Protein AF-A0A257JF04-F1 (afdb_monomer)

pLDDT: mean 86.08, std 17.99, range [40.28, 98.69]

Structure (mmCIF, N/CA/C/O backbone):
data_AF-A0A257JF04-F1
#
_entry.id   AF-A0A257JF04-F1
#
loop_
_atom_site.group_PDB
_atom_site.id
_atom_site.type_symbol
_atom_site.label_atom_id
_atom_site.label_alt_id
_atom_site.label_comp_id
_atom_site.label_asym_id
_atom_site.label_entity_id
_atom_site.label_seq_id
_atom_site.pdbx_PDB_ins_code
_atom_site.Cartn_x
_atom_site.Cartn_y
_atom_site.Cartn_z
_atom_site.occupancy
_atom_site.B_iso_or_equiv
_atom_site.auth_seq_id
_atom_site.auth_comp_id
_atom_site.auth_asym_id
_atom_site.auth_atom_id
_atom_site.pdbx_PDB_model_num
ATOM 1 N N . GLY A 1 1 ? 1.779 13.382 10.197 1.00 75.06 1 GLY A N 1
ATOM 2 C CA . GLY A 1 1 ? 0.716 12.651 9.474 1.00 75.06 1 GLY A CA 1
ATOM 3 C C . GLY A 1 1 ? 1.136 11.207 9.288 1.00 75.06 1 GLY A C 1
ATOM 4 O O . GLY A 1 1 ? 2.301 10.912 9.524 1.00 75.06 1 GLY A O 1
ATOM 5 N N . ARG A 1 2 ? 0.220 10.313 8.901 1.00 86.19 2 ARG A N 1
ATOM 6 C CA . ARG A 1 2 ? 0.572 8.957 8.438 1.00 86.19 2 ARG A CA 1
ATOM 7 C C . ARG A 1 2 ? 0.460 8.903 6.914 1.00 86.19 2 ARG A C 1
ATOM 9 O O . ARG A 1 2 ? -0.398 9.590 6.366 1.00 86.19 2 ARG A O 1
ATOM 16 N N . MET A 1 3 ? 1.308 8.113 6.254 1.00 93.25 3 MET A N 1
ATOM 17 C CA . MET A 1 3 ? 1.076 7.744 4.855 1.00 93.25 3 MET A CA 1
ATOM 18 C C . MET A 1 3 ? -0.039 6.706 4.811 1.00 93.25 3 MET A C 1
ATOM 20 O O . MET A 1 3 ? -0.030 5.767 5.606 1.00 93.25 3 MET A O 1
ATOM 24 N N . LEU A 1 4 ? -1.005 6.909 3.923 1.00 94.44 4 LEU A N 1
ATOM 25 C CA . LEU A 1 4 ? -2.164 6.041 3.768 1.00 94.44 4 LEU A CA 1
ATOM 26 C C . LEU A 1 4 ? -2.290 5.648 2.303 1.00 94.44 4 LEU A C 1
ATOM 28 O O . LEU A 1 4 ? -2.046 6.460 1.412 1.00 94.44 4 LEU A O 1
ATOM 32 N N . THR A 1 5 ? -2.712 4.413 2.082 1.00 95.31 5 THR A N 1
ATOM 33 C CA . THR A 1 5 ? -3.102 3.897 0.775 1.00 95.31 5 THR A CA 1
ATOM 34 C C . THR A 1 5 ? -4.445 3.194 0.918 1.00 95.31 5 THR A C 1
ATOM 36 O O . THR A 1 5 ? -4.748 2.646 1.980 1.00 95.31 5 THR A O 1
ATOM 39 N N . LEU A 1 6 ? -5.259 3.228 -0.134 1.00 96.69 6 LEU A N 1
ATOM 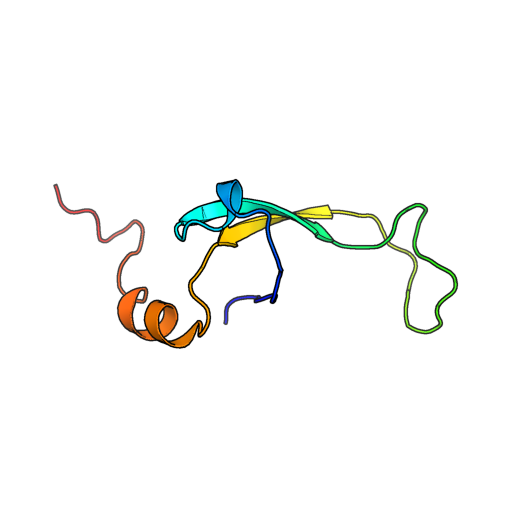40 C CA . LEU A 1 6 ? -6.43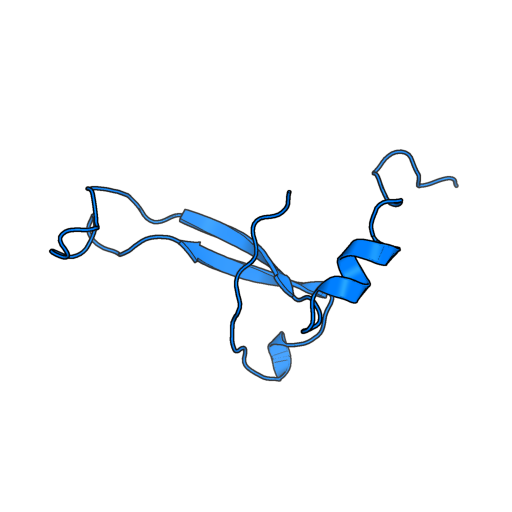8 2.378 -0.241 1.00 96.69 6 LEU A CA 1
ATOM 41 C C . LEU A 1 6 ? -6.048 1.156 -1.064 1.00 96.69 6 LEU A C 1
ATOM 43 O O . LEU A 1 6 ? -5.493 1.292 -2.153 1.00 96.69 6 LEU A O 1
ATOM 47 N N . ALA A 1 7 ? -6.345 -0.026 -0.543 1.00 96.56 7 ALA A N 1
ATOM 48 C CA . ALA A 1 7 ? -6.048 -1.290 -1.194 1.00 96.56 7 ALA A CA 1
ATOM 49 C C . ALA A 1 7 ? -7.258 -2.218 -1.093 1.00 96.56 7 ALA A C 1
ATOM 51 O O . ALA A 1 7 ? -8.004 -2.169 -0.114 1.00 96.56 7 ALA A O 1
ATOM 52 N N . MET A 1 8 ? -7.427 -3.074 -2.098 1.00 97.44 8 MET A N 1
ATOM 53 C CA . MET A 1 8 ? -8.236 -4.278 -1.954 1.00 97.44 8 MET A CA 1
ATOM 54 C C . MET A 1 8 ? -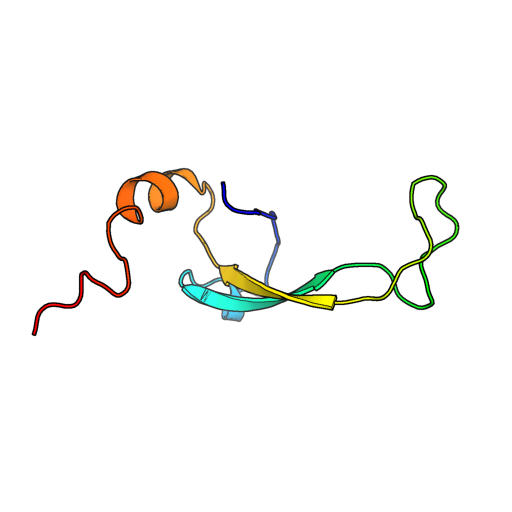7.305 -5.433 -1.617 1.00 97.44 8 MET A C 1
ATOM 56 O O . MET A 1 8 ? -6.233 -5.549 -2.207 1.00 97.44 8 MET A O 1
ATOM 60 N N . LEU A 1 9 ? -7.718 -6.255 -0.664 1.00 96.88 9 LEU A N 1
ATOM 61 C CA . LEU A 1 9 ? -6.972 -7.414 -0.200 1.00 96.88 9 LEU A CA 1
ATOM 62 C C . LEU A 1 9 ? -7.859 -8.643 -0.325 1.00 96.88 9 LEU A C 1
ATOM 64 O O . LEU A 1 9 ? -9.086 -8.536 -0.232 1.00 96.88 9 LEU A O 1
ATOM 68 N N . ASP A 1 10 ? -7.231 -9.802 -0.475 1.00 98.06 10 ASP A N 1
ATOM 69 C CA . ASP A 1 10 ? -7.930 -11.067 -0.298 1.00 98.06 10 ASP A CA 1
ATOM 70 C C . ASP A 1 10 ? -8.526 -11.135 1.113 1.00 98.06 10 ASP A C 1
ATOM 72 O O . ASP A 1 10 ? -7.956 -10.619 2.082 1.00 98.06 10 ASP A O 1
ATOM 76 N N . ALA A 1 11 ? -9.706 -11.749 1.231 1.00 97.31 11 ALA A N 1
ATOM 77 C CA . ALA A 1 11 ? -10.506 -11.700 2.455 1.00 97.31 11 ALA A CA 1
ATOM 78 C C . ALA A 1 11 ? -9.751 -12.237 3.683 1.00 97.31 11 ALA A C 1
ATOM 80 O O . ALA A 1 11 ? -9.916 -11.717 4.785 1.00 97.31 11 ALA A O 1
ATOM 81 N N . GLU A 1 12 ? -8.884 -13.232 3.485 1.00 97.06 12 GLU A N 1
ATOM 82 C CA . GLU A 1 12 ? -8.045 -13.815 4.537 1.00 97.06 12 GLU A CA 1
ATOM 83 C C . GLU A 1 12 ? -6.980 -12.851 5.09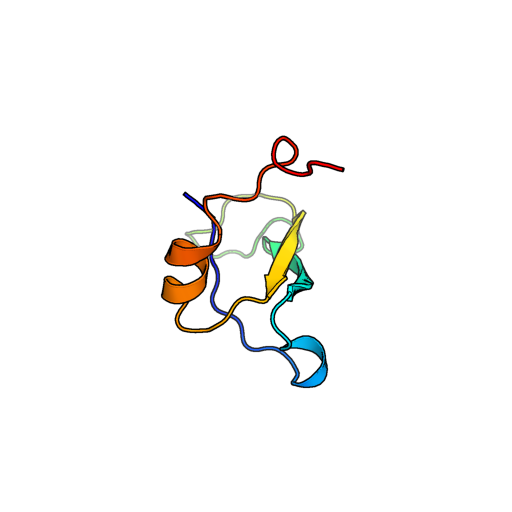1 1.00 97.06 12 GLU A C 1
ATOM 85 O O . GLU A 1 12 ? -6.533 -13.011 6.225 1.00 97.06 12 GLU A O 1
ATOM 90 N N . HIS A 1 13 ? -6.619 -11.808 4.338 1.00 97.19 13 HIS A N 1
ATOM 91 C CA . HIS A 1 13 ? -5.643 -10.789 4.737 1.00 97.19 13 HIS A CA 1
ATOM 92 C C . HIS A 1 13 ? -6.288 -9.454 5.141 1.00 97.19 13 HIS A C 1
ATOM 94 O O . HIS A 1 13 ? -5.605 -8.569 5.652 1.00 97.19 13 HIS A O 1
ATOM 100 N N . ALA A 1 14 ? -7.603 -9.296 4.958 1.00 96.50 14 ALA A N 1
ATOM 101 C CA . ALA A 1 14 ? -8.319 -8.031 5.152 1.00 96.50 14 ALA A CA 1
ATOM 102 C C . ALA A 1 14 ? -8.702 -7.716 6.616 1.00 96.50 14 ALA A C 1
ATOM 104 O O . ALA A 1 14 ? -9.390 -6.727 6.878 1.00 96.50 14 ALA A O 1
ATOM 105 N N . VAL A 1 15 ? -8.277 -8.536 7.582 1.00 95.69 15 VAL A N 1
ATOM 106 C CA . VAL A 1 15 ? -8.571 -8.319 9.008 1.00 95.69 15 VAL A CA 1
ATOM 107 C C . VAL A 1 15 ? -7.796 -7.094 9.530 1.00 95.69 15 VAL A C 1
ATOM 109 O O . VAL A 1 15 ? -6.576 -7.040 9.374 1.00 95.69 15 VAL A O 1
ATOM 112 N N . PRO A 1 16 ? -8.453 -6.103 10.168 1.00 95.12 16 PRO A N 1
ATOM 113 C CA . PRO A 1 16 ? -7.756 -4.970 10.775 1.00 95.12 16 PRO A CA 1
ATOM 114 C C . PRO A 1 16 ? -6.690 -5.404 11.789 1.00 95.12 16 PRO A C 1
ATOM 116 O O . PRO A 1 16 ? -6.935 -6.268 12.628 1.00 95.12 16 PRO A O 1
ATOM 119 N N . GLY A 1 17 ? -5.518 -4.772 11.732 1.00 94.94 17 GLY A N 1
ATOM 120 C CA . GLY A 1 17 ? -4.350 -5.122 12.542 1.00 94.94 17 GLY A CA 1
ATOM 121 C C . GLY A 1 17 ? -3.377 -6.091 11.867 1.00 94.94 17 GLY A C 1
ATOM 122 O O . GLY A 1 17 ? -2.243 -6.191 12.328 1.00 94.94 17 GLY A O 1
ATOM 123 N N . THR A 1 18 ? -3.764 -6.748 10.768 1.00 97.25 18 THR A N 1
ATOM 124 C CA . THR A 1 18 ? -2.846 -7.574 9.971 1.00 97.25 18 THR A CA 1
ATOM 125 C C . THR A 1 18 ? -1.702 -6.727 9.416 1.00 97.25 18 THR A C 1
ATOM 127 O O . THR A 1 18 ? -1.933 -5.665 8.831 1.00 97.25 18 THR A O 1
ATOM 130 N N . GLU A 1 19 ? -0.467 -7.198 9.590 1.00 97.50 19 GLU A N 1
ATOM 131 C CA . GLU A 1 19 ? 0.710 -6.609 8.953 1.00 97.50 19 GLU A CA 1
ATOM 132 C C . GLU A 1 19 ? 0.850 -7.128 7.521 1.00 97.50 19 GLU A C 1
ATOM 134 O O . GLU A 1 19 ? 0.749 -8.327 7.261 1.00 97.50 19 GLU A O 1
ATOM 139 N N . VAL A 1 20 ? 1.091 -6.211 6.588 1.00 97.50 20 VAL A N 1
ATOM 140 C CA . VAL A 1 20 ? 1.299 -6.501 5.166 1.00 97.50 20 VAL A CA 1
ATOM 141 C C . VAL A 1 20 ? 2.517 -5.739 4.647 1.00 97.50 20 VAL A C 1
ATOM 143 O O . VAL A 1 20 ? 2.909 -4.714 5.209 1.00 97.50 20 VAL A O 1
ATOM 146 N N . SER A 1 21 ? 3.112 -6.225 3.557 1.00 97.88 21 SER A N 1
ATOM 147 C CA . SER A 1 21 ? 4.171 -5.518 2.827 1.00 97.88 21 SER A CA 1
ATOM 148 C C . SER A 1 21 ? 3.600 -4.908 1.548 1.00 97.88 21 SER A C 1
ATOM 150 O O . SER A 1 21 ? 2.922 -5.587 0.776 1.00 97.88 21 SER A O 1
ATOM 152 N N . LEU A 1 22 ? 3.859 -3.620 1.327 1.00 97.44 22 LEU A N 1
ATOM 153 C CA . LEU A 1 22 ? 3.555 -2.913 0.087 1.00 97.44 22 LEU A CA 1
ATOM 154 C C . LEU A 1 22 ? 4.851 -2.716 -0.695 1.00 97.44 22 LEU A C 1
ATOM 156 O O . LEU A 1 22 ? 5.729 -1.967 -0.265 1.00 97.44 22 LEU A O 1
ATOM 160 N N . VAL A 1 23 ? 4.945 -3.319 -1.877 1.00 98.19 23 VAL A N 1
ATOM 161 C CA . VAL A 1 23 ? 6.022 -3.000 -2.818 1.00 98.19 23 VAL A CA 1
ATOM 162 C C . VAL A 1 23 ? 5.759 -1.615 -3.406 1.00 98.19 23 VAL A C 1
ATOM 164 O O . VAL A 1 23 ? 4.779 -1.402 -4.119 1.00 98.19 23 VAL A O 1
ATOM 167 N N . TRP A 1 24 ? 6.636 -0.667 -3.093 1.00 98.31 24 TRP A N 1
ATOM 168 C CA . TRP A 1 24 ? 6.582 0.705 -3.574 1.00 98.31 24 TRP A CA 1
ATOM 169 C C . TRP A 1 24 ? 7.629 0.946 -4.660 1.00 98.31 24 TRP A C 1
ATOM 171 O O . TRP A 1 24 ? 8.807 0.626 -4.489 1.00 98.31 24 TRP A O 1
ATOM 181 N N . GLY A 1 25 ? 7.190 1.543 -5.767 1.00 97.94 25 GLY A N 1
ATOM 182 C CA . GLY A 1 25 ? 7.987 1.750 -6.973 1.00 97.94 25 GLY A CA 1
ATOM 183 C C . GLY A 1 25 ? 7.737 0.697 -8.055 1.00 97.94 25 GLY A C 1
ATOM 184 O O . GLY A 1 25 ? 7.137 -0.357 -7.831 1.00 97.94 25 GLY A O 1
ATOM 185 N N . GLU A 1 26 ? 8.224 0.990 -9.250 1.00 98.44 26 GLU A N 1
ATOM 186 C CA . GLU A 1 26 ? 8.134 0.148 -10.437 1.00 98.44 26 GLU A CA 1
ATOM 187 C C . GLU A 1 26 ? 9.444 -0.647 -10.649 1.00 98.44 26 GLU A C 1
ATOM 189 O O . GLU A 1 26 ? 10.532 -0.186 -10.284 1.00 98.44 26 GLU A O 1
ATOM 194 N N . PRO A 1 27 ? 9.381 -1.861 -11.229 1.00 97.81 27 PRO A N 1
ATOM 195 C CA . PRO A 1 27 ? 10.565 -2.689 -11.453 1.00 97.81 27 PRO A CA 1
ATOM 196 C C . PRO A 1 27 ? 11.493 -2.098 -12.530 1.00 97.81 27 PRO A C 1
ATOM 198 O O . PRO A 1 27 ? 11.112 -1.221 -13.304 1.00 97.81 27 PRO A O 1
ATOM 201 N N . ASN A 1 28 ? 12.718 -2.632 -12.622 1.00 97.50 28 ASN A N 1
ATOM 202 C CA . ASN A 1 28 ? 13.701 -2.314 -13.674 1.00 97.50 28 ASN A CA 1
ATOM 203 C C . ASN A 1 28 ? 14.080 -0.825 -13.801 1.00 97.50 28 ASN A C 1
ATOM 205 O O . ASN A 1 28 ? 14.463 -0.378 -14.880 1.00 97.50 28 ASN A O 1
ATOM 209 N N . GLY A 1 29 ? 14.005 -0.060 -12.711 1.00 97.25 29 GLY A N 1
ATOM 210 C CA . GLY A 1 29 ? 14.389 1.353 -12.700 1.00 97.25 29 GLY A CA 1
ATOM 211 C C . GLY A 1 29 ? 13.249 2.339 -12.956 1.00 97.25 29 GLY A C 1
ATOM 212 O O . GLY A 1 29 ? 13.507 3.539 -12.928 1.00 97.25 29 GLY A O 1
ATOM 213 N N . GLY A 1 30 ? 12.023 1.861 -13.191 1.00 98.06 30 GLY A N 1
ATOM 214 C CA . GLY A 1 30 ? 10.875 2.685 -13.570 1.00 98.06 30 GLY A CA 1
ATOM 215 C C . GLY A 1 30 ? 10.417 2.453 -15.012 1.00 98.06 30 GLY A C 1
ATOM 216 O O . GLY A 1 30 ? 11.213 2.154 -15.906 1.00 98.06 30 GLY A O 1
ATOM 217 N N . THR A 1 31 ? 9.114 2.577 -15.262 1.00 98.00 31 THR A N 1
ATOM 218 C CA . THR A 1 31 ? 8.561 2.576 -16.623 1.00 98.00 31 THR A CA 1
ATOM 219 C C . THR A 1 31 ? 8.884 3.885 -17.353 1.00 98.00 31 THR A C 1
ATOM 221 O O . THR A 1 31 ? 9.375 4.850 -16.781 1.00 98.00 31 THR A O 1
ATOM 224 N N . LYS A 1 32 ? 8.565 3.957 -18.652 1.00 97.50 32 LYS A N 1
ATOM 225 C CA . LYS A 1 32 ? 8.792 5.154 -19.487 1.00 97.50 32 LYS A CA 1
ATOM 226 C C . LYS A 1 32 ? 7.725 6.250 -19.320 1.00 97.50 32 LYS A C 1
ATOM 228 O O . LYS A 1 32 ? 7.588 7.104 -20.195 1.00 97.50 32 LYS A O 1
ATOM 233 N N . LYS A 1 33 ? 6.907 6.202 -18.264 1.00 98.25 33 LYS A N 1
ATOM 234 C CA . LYS A 1 33 ? 5.897 7.238 -18.005 1.00 98.25 33 LYS A CA 1
ATOM 235 C C . LYS A 1 33 ? 6.603 8.544 -17.637 1.00 98.25 33 LYS A C 1
ATOM 237 O O . LYS A 1 33 ? 7.556 8.534 -16.872 1.00 98.25 33 LYS A O 1
ATOM 242 N N . LEU A 1 34 ? 6.099 9.673 -18.135 1.00 97.62 34 LEU A N 1
ATOM 243 C CA . LEU A 1 34 ? 6.718 10.992 -17.921 1.00 97.62 34 LEU A CA 1
ATOM 244 C C . LEU A 1 34 ? 6.791 11.414 -16.445 1.00 97.62 34 LEU A C 1
ATOM 246 O O . LEU A 1 34 ? 7.584 12.277 -16.095 1.00 97.62 34 LEU A O 1
ATOM 250 N N . THR A 1 35 ? 5.960 10.822 -15.590 1.00 97.94 35 THR A N 1
ATOM 251 C CA . THR A 1 35 ? 5.912 11.088 -14.148 1.00 97.94 35 THR A CA 1
ATOM 252 C C . THR A 1 35 ? 6.848 10.195 -13.332 1.00 97.94 35 THR A C 1
ATOM 254 O O . THR A 1 35 ? 6.765 10.237 -12.111 1.00 97.94 35 THR A O 1
ATOM 257 N N . VAL A 1 36 ? 7.658 9.345 -13.974 1.00 98.19 36 VAL A N 1
ATOM 258 C CA . VAL A 1 36 ? 8.503 8.350 -13.302 1.00 98.19 36 VAL A CA 1
ATOM 259 C C . VAL A 1 36 ? 9.976 8.672 -13.539 1.00 98.19 36 VAL A C 1
ATOM 261 O O . VAL A 1 36 ? 10.482 8.576 -14.658 1.00 98.19 36 VAL A O 1
ATOM 264 N N . GLU A 1 37 ? 10.672 9.046 -12.472 1.00 98.12 37 GLU A N 1
ATOM 265 C CA . GLU A 1 37 ? 12.124 9.188 -12.433 1.00 98.12 37 GLU A CA 1
ATOM 266 C C . GLU A 1 37 ? 12.832 7.835 -12.215 1.00 98.12 37 GLU A C 1
ATOM 268 O O . GLU A 1 37 ? 12.211 6.883 -11.735 1.00 98.12 37 GLU A O 1
ATOM 273 N N . PRO A 1 38 ? 14.140 7.718 -12.515 1.00 98.12 38 PRO A N 1
ATOM 274 C CA . PRO A 1 38 ? 14.909 6.520 -12.189 1.00 98.12 38 PRO A CA 1
ATOM 275 C C . PRO A 1 38 ? 14.932 6.228 -10.683 1.00 98.12 38 PRO A C 1
ATOM 277 O O . PRO A 1 38 ? 15.391 7.054 -9.894 1.00 98.12 38 PRO A O 1
ATOM 280 N N . HIS A 1 39 ? 14.498 5.031 -10.283 1.00 98.38 39 HIS A N 1
ATOM 281 C CA . HIS A 1 39 ? 14.418 4.639 -8.870 1.00 98.38 39 HIS A CA 1
ATOM 282 C C . HIS A 1 39 ? 14.629 3.129 -8.653 1.00 98.38 39 HIS A C 1
ATOM 284 O O . HIS A 1 39 ? 14.925 2.377 -9.580 1.00 98.38 39 HIS A O 1
ATOM 290 N N . LYS A 1 40 ? 14.520 2.670 -7.400 1.00 98.12 40 LYS A N 1
ATOM 291 C CA . LYS A 1 40 ? 14.522 1.246 -7.023 1.00 98.12 40 LYS A CA 1
ATOM 292 C C . LYS A 1 40 ? 13.298 0.949 -6.163 1.00 98.12 40 LYS A C 1
ATOM 294 O O . LYS A 1 40 ? 12.844 1.832 -5.438 1.00 98.12 40 LYS A O 1
ATOM 299 N N . GLN A 1 41 ? 12.793 -0.281 -6.233 1.00 98.69 41 GLN A N 1
ATOM 300 C CA . GLN A 1 41 ? 11.677 -0.705 -5.392 1.00 98.69 41 GLN A CA 1
ATOM 301 C C . GLN A 1 41 ? 12.088 -0.800 -3.921 1.00 98.69 41 GLN A C 1
ATOM 303 O O . GLN A 1 41 ? 13.237 -1.115 -3.600 1.00 98.69 41 GLN A O 1
ATOM 308 N N . VAL A 1 42 ? 11.122 -0.553 -3.042 1.00 98.12 42 VAL A N 1
ATOM 309 C CA . VAL A 1 42 ? 11.244 -0.749 -1.598 1.00 98.12 42 VAL A CA 1
ATOM 310 C C . VAL A 1 42 ? 9.990 -1.430 -1.071 1.00 98.12 42 VAL A C 1
ATOM 312 O O . VAL A 1 42 ? 8.886 -1.143 -1.523 1.00 98.12 42 VAL A O 1
ATOM 315 N N . GLU A 1 43 ? 10.155 -2.327 -0.109 1.00 98.38 43 GLU A N 1
ATOM 316 C CA . GLU A 1 43 ? 9.039 -2.887 0.644 1.00 98.38 43 GLU A CA 1
ATOM 317 C C . GLU A 1 43 ? 8.718 -2.000 1.846 1.00 98.38 43 GLU A C 1
ATOM 319 O O . GLU A 1 43 ? 9.592 -1.677 2.654 1.00 98.38 43 GLU A O 1
ATOM 324 N N . ILE A 1 44 ? 7.459 -1.589 1.954 1.00 97.75 44 ILE A N 1
ATOM 325 C CA . ILE A 1 44 ? 6.961 -0.745 3.036 1.00 97.75 44 ILE A CA 1
ATOM 326 C C . ILE A 1 44 ? 6.006 -1.574 3.889 1.00 97.75 44 ILE A C 1
ATOM 328 O O . ILE A 1 44 ? 4.961 -2.011 3.410 1.00 97.75 44 ILE A O 1
ATOM 332 N N . SER A 1 45 ? 6.333 -1.746 5.169 1.00 97.69 45 SER A N 1
ATOM 333 C CA . SER A 1 45 ? 5.423 -2.367 6.133 1.00 97.69 45 SER A CA 1
ATOM 334 C C . SER A 1 45 ? 4.195 -1.483 6.358 1.00 97.69 45 SER A C 1
ATOM 336 O O . SER A 1 45 ? 4.312 -0.281 6.618 1.00 97.69 45 SER A O 1
ATOM 338 N N . ALA A 1 46 ? 3.014 -2.086 6.298 1.00 96.69 46 ALA A N 1
ATOM 339 C CA . ALA A 1 46 ? 1.740 -1.428 6.534 1.00 96.69 46 ALA A CA 1
ATOM 340 C C . ALA A 1 46 ? 0.851 -2.279 7.445 1.00 96.69 46 ALA A C 1
ATOM 342 O O . ALA A 1 46 ? 1.011 -3.492 7.546 1.00 96.69 46 ALA A O 1
ATOM 343 N N . VAL A 1 47 ? -0.100 -1.622 8.109 1.00 96.44 47 VAL A N 1
ATOM 344 C CA . VAL A 1 47 ? -1.085 -2.273 8.980 1.00 96.44 47 VAL A CA 1
ATOM 345 C C . VAL A 1 47 ? -2.467 -2.058 8.387 1.00 96.44 47 VAL A C 1
ATOM 347 O O . VAL A 1 47 ? -2.885 -0.912 8.176 1.00 96.44 47 VAL A O 1
ATOM 350 N N . VAL A 1 48 ? -3.186 -3.151 8.144 1.00 96.88 48 VAL A N 1
ATOM 351 C CA . VAL A 1 48 ? -4.565 -3.107 7.656 1.00 96.88 48 VAL A CA 1
ATOM 352 C C . VAL A 1 48 ? -5.427 -2.353 8.664 1.00 96.88 48 VAL A C 1
ATOM 354 O O . VAL A 1 48 ? -5.423 -2.641 9.859 1.00 96.88 48 VAL A O 1
ATOM 357 N N . SER A 1 49 ? -6.151 -1.350 8.180 1.00 94.75 49 SER A N 1
ATOM 358 C CA . SER A 1 49 ? -7.005 -0.480 8.989 1.00 94.75 49 SER A CA 1
ATOM 359 C C . SER A 1 49 ? -8.414 -0.429 8.391 1.00 94.75 49 SER A C 1
ATOM 361 O O . SER A 1 49 ? -8.554 -0.608 7.180 1.00 94.75 49 SER A O 1
ATOM 363 N N . PRO A 1 50 ? -9.460 -0.164 9.196 1.00 92.38 50 PRO A N 1
ATOM 364 C CA . PRO A 1 50 ? -10.818 0.015 8.697 1.00 92.38 50 PRO A CA 1
ATOM 365 C C . PRO A 1 50 ? -10.912 1.099 7.622 1.00 92.38 50 PRO A C 1
ATOM 367 O O . PRO A 1 50 ? -10.184 2.096 7.641 1.00 92.38 50 PRO A O 1
ATOM 370 N N . VAL A 1 51 ? -11.880 0.928 6.727 1.00 91.56 51 VAL A N 1
ATOM 371 C CA . VAL A 1 51 ? -12.329 1.956 5.793 1.00 91.56 51 VAL A CA 1
ATOM 372 C C . VAL A 1 51 ? -13.785 2.300 6.148 1.00 91.56 51 VAL A C 1
ATOM 374 O O . VAL A 1 51 ? -14.646 1.430 6.038 1.00 91.56 51 VAL A O 1
ATOM 377 N N . PRO A 1 52 ? -14.085 3.522 6.633 1.00 88.50 52 PRO A N 1
ATOM 378 C CA . PRO A 1 52 ? -13.226 4.710 6.657 1.00 88.50 52 PRO A CA 1
ATOM 379 C C . PRO A 1 52 ? -12.154 4.711 7.767 1.00 88.50 52 PRO A C 1
ATOM 381 O O . PRO A 1 52 ? -12.390 4.283 8.890 1.00 88.50 52 PRO A O 1
ATOM 384 N N . TYR A 1 53 ? -10.989 5.310 7.478 1.00 80.56 53 TYR A N 1
ATOM 385 C CA . TYR A 1 53 ? -9.841 5.393 8.406 1.00 80.56 53 TYR A CA 1
ATOM 386 C C . TYR A 1 53 ? -10.087 6.281 9.650 1.00 80.56 53 TYR A C 1
ATOM 388 O O . TYR A 1 53 ? -9.326 6.246 10.620 1.00 80.56 53 TYR A O 1
ATOM 396 N N . ALA A 1 54 ? -11.144 7.099 9.63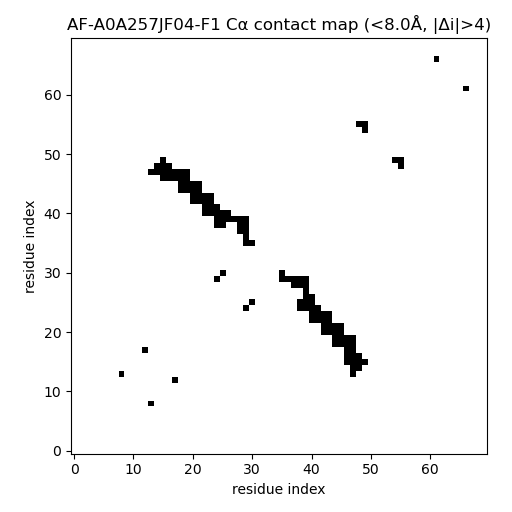8 1.00 66.12 54 ALA A N 1
ATOM 397 C CA . ALA A 1 54 ? -11.399 8.134 10.642 1.00 66.12 54 ALA A CA 1
ATOM 398 C C . ALA A 1 54 ? -11.520 7.601 12.086 1.00 66.12 54 ALA A C 1
ATOM 400 O O . ALA A 1 54 ? -11.139 8.311 13.020 1.00 66.12 54 ALA A O 1
ATOM 401 N N . ASP A 1 55 ? -11.970 6.359 12.282 1.00 60.31 55 ASP A N 1
ATOM 402 C CA . ASP A 1 55 ? -12.119 5.766 13.619 1.00 60.31 55 ASP A CA 1
ATOM 403 C C . ASP A 1 55 ? -10.775 5.412 14.281 1.00 60.31 55 ASP A C 1
ATOM 405 O O . ASP A 1 55 ? -10.608 5.588 15.492 1.00 60.31 55 ASP A O 1
ATOM 409 N N . VAL A 1 56 ? -9.765 5.0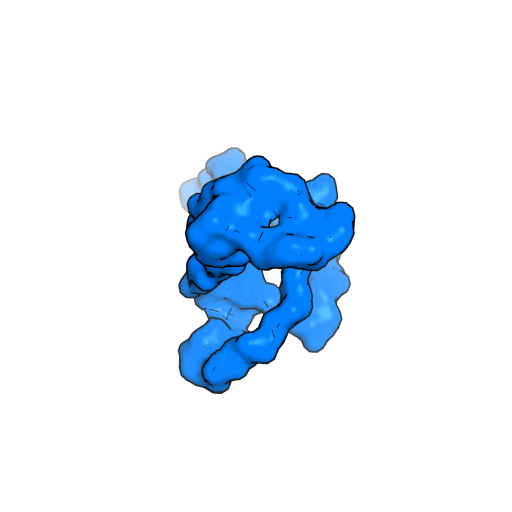20 13.495 1.00 58.22 56 VAL A N 1
ATOM 410 C CA . VAL A 1 56 ? -8.407 4.734 14.002 1.00 58.22 56 VAL A CA 1
ATOM 411 C C . VAL A 1 56 ? -7.683 6.021 14.387 1.00 58.22 56 VAL A C 1
ATOM 413 O O . VAL A 1 56 ? -6.997 6.083 15.409 1.00 58.22 56 VAL A O 1
ATOM 416 N N . ALA A 1 57 ? -7.862 7.085 13.599 1.00 57.44 57 ALA A N 1
ATOM 417 C CA . ALA A 1 57 ? -7.255 8.383 13.881 1.00 57.44 57 ALA A CA 1
ATOM 418 C C . ALA A 1 57 ? -7.809 9.037 15.158 1.00 57.44 57 ALA A C 1
ATOM 420 O O . ALA A 1 57 ? -7.105 9.823 15.783 1.00 57.44 57 ALA A O 1
ATOM 421 N N . ARG A 1 58 ? -9.043 8.719 15.568 1.00 58.38 58 ARG A N 1
ATOM 422 C CA . ARG A 1 58 ? -9.634 9.245 16.811 1.00 58.38 58 ARG A CA 1
ATOM 423 C C . ARG A 1 58 ? -9.191 8.485 18.060 1.00 58.38 58 ARG A C 1
ATOM 425 O O . ARG A 1 58 ? -9.049 9.094 19.113 1.00 58.38 58 ARG A O 1
ATOM 432 N N . THR A 1 59 ? -8.960 7.179 17.949 1.00 59.09 59 THR A N 1
ATOM 433 C CA . THR A 1 59 ? -8.718 6.291 19.103 1.00 59.09 59 THR A CA 1
ATOM 434 C C . THR A 1 59 ? -7.239 5.947 19.331 1.00 59.09 59 THR A C 1
ATOM 436 O O . THR A 1 59 ? -6.836 5.684 20.461 1.00 59.09 59 THR A O 1
ATOM 439 N N . GLY A 1 60 ? -6.394 5.994 18.294 1.00 56.41 60 GLY A N 1
ATOM 440 C CA . GLY A 1 60 ? -5.005 5.517 18.346 1.00 56.41 60 GLY A CA 1
ATOM 441 C C . GLY A 1 60 ? -3.934 6.528 18.785 1.00 56.41 60 GLY A C 1
ATOM 442 O O . GLY A 1 60 ? -2.757 6.173 18.817 1.00 56.41 60 GLY A O 1
ATOM 443 N N . TYR A 1 61 ? -4.286 7.778 19.109 1.00 52.28 61 TYR A N 1
ATOM 444 C CA . TYR A 1 61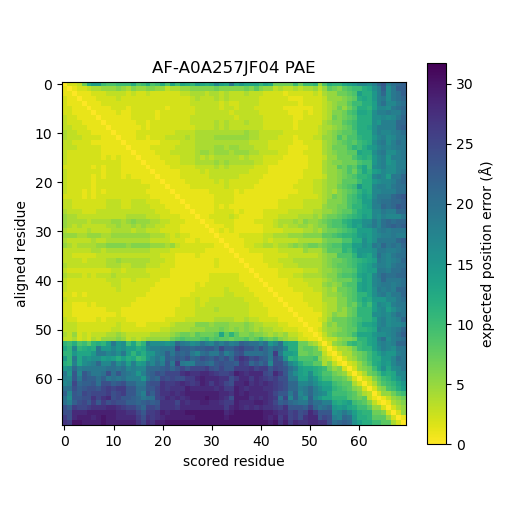 ? -3.296 8.820 19.452 1.00 52.28 61 TYR A CA 1
ATOM 445 C C . TYR A 1 61 ? -2.644 8.655 20.838 1.00 52.28 61 TYR A C 1
ATOM 447 O O . TYR A 1 61 ? -1.663 9.340 21.121 1.00 52.28 61 TYR A O 1
ATOM 455 N N . ALA A 1 62 ? -3.144 7.754 21.692 1.00 53.84 62 ALA A N 1
ATOM 456 C CA . ALA A 1 62 ? -2.711 7.644 23.091 1.00 53.84 62 ALA A CA 1
ATOM 457 C C . ALA A 1 62 ? -1.744 6.480 23.406 1.00 53.84 62 ALA A C 1
ATOM 459 O O . ALA A 1 62 ? -1.178 6.436 24.501 1.00 53.84 62 ALA A O 1
ATOM 460 N N . ASN A 1 63 ? -1.499 5.551 22.475 1.00 53.19 63 ASN A N 1
ATOM 461 C CA . ASN A 1 63 ? -0.693 4.359 22.765 1.00 53.19 63 ASN A CA 1
ATOM 462 C C . ASN A 1 63 ? 0.716 4.479 22.172 1.00 53.19 63 ASN A C 1
ATOM 464 O O . ASN A 1 63 ? 0.984 4.059 21.047 1.00 53.19 63 ASN A O 1
ATOM 468 N N . GLY A 1 64 ? 1.620 5.077 22.950 1.00 54.56 64 GLY A N 1
ATOM 469 C CA . GLY A 1 64 ? 3.059 5.077 22.705 1.00 54.56 64 GLY A CA 1
ATOM 470 C C . GLY A 1 64 ? 3.765 4.020 23.556 1.00 54.56 64 GLY A C 1
ATOM 471 O O . GLY A 1 64 ? 3.235 3.526 24.545 1.00 54.56 64 GLY A O 1
ATOM 472 N N . TRP A 1 65 ? 5.014 3.703 23.221 1.00 57.97 65 TRP A N 1
ATOM 473 C CA . TRP A 1 65 ? 5.849 2.764 23.988 1.00 57.97 65 TRP A CA 1
ATOM 474 C C . TRP A 1 65 ? 6.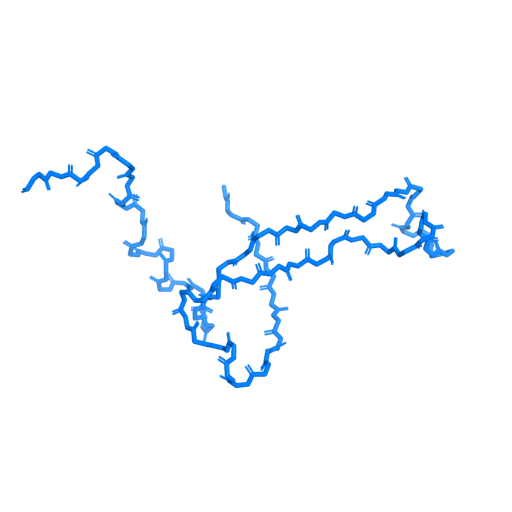086 3.186 25.455 1.00 57.97 65 TRP A C 1
ATOM 476 O O . TRP A 1 65 ? 6.525 2.373 26.261 1.00 57.97 65 TRP A O 1
ATOM 486 N N . ARG A 1 66 ? 5.763 4.438 25.811 1.00 56.03 66 ARG A N 1
ATOM 487 C CA . ARG A 1 66 ? 5.787 4.974 27.183 1.00 56.03 66 ARG A CA 1
ATOM 488 C C . ARG A 1 66 ? 4.507 4.711 27.989 1.00 56.03 66 ARG A C 1
ATOM 490 O O . ARG A 1 66 ? 4.529 4.925 29.193 1.00 56.03 66 ARG A O 1
ATOM 497 N N . THR A 1 67 ? 3.412 4.272 27.362 1.00 60.12 67 THR A N 1
ATOM 498 C CA . THR A 1 67 ? 2.110 4.066 28.028 1.00 60.12 67 THR A CA 1
ATOM 499 C C . THR A 1 67 ? 1.833 2.616 28.449 1.00 60.12 67 THR A C 1
ATOM 501 O O . THR A 1 67 ? 0.771 2.347 29.000 1.00 60.12 67 THR A O 1
ATOM 504 N N . ARG A 1 68 ? 2.774 1.673 28.267 1.00 51.59 68 ARG A N 1
ATOM 505 C CA . ARG A 1 68 ? 2.699 0.356 28.929 1.00 51.59 68 ARG A CA 1
ATOM 506 C C . ARG A 1 68 ? 3.092 0.512 30.404 1.00 51.59 68 ARG A C 1
ATOM 508 O O . ARG A 1 68 ? 4.273 0.428 30.730 1.00 51.59 68 ARG A O 1
ATOM 515 N N . GLN A 1 69 ? 2.124 0.784 31.278 1.00 46.38 69 GLN A N 1
ATOM 516 C CA . GLN A 1 69 ? 2.279 0.511 32.711 1.00 46.38 69 GLN A CA 1
ATOM 517 C C . GLN A 1 69 ? 1.999 -0.973 32.986 1.00 46.38 69 GLN A C 1
ATOM 519 O O . GLN A 1 69 ? 1.230 -1.594 32.254 1.00 46.38 69 GLN A O 1
ATOM 524 N N . ALA A 1 70 ? 2.722 -1.500 33.978 1.00 40.28 70 ALA A N 1
ATOM 525 C CA . ALA A 1 70 ? 2.750 -2.892 34.426 1.00 40.28 70 ALA A CA 1
ATOM 526 C C . ALA A 1 70 ? 1.371 -3.488 34.735 1.00 40.28 70 ALA A C 1
ATOM 528 O O . ALA A 1 70 ? 0.486 -2.723 35.179 1.00 40.28 70 ALA A O 1
#

Solvent-accessible surface area (backbone atoms only — not comparable to full-atom values): 4849 Å² total; per-residue (Å²): 138,80,92,81,83,90,79,88,64,60,79,93,62,59,48,68,70,37,77,47,76,43,80,41,72,45,72,93,35,36,61,93,51,93,90,48,65,85,51,71,63,44,77,41,83,45,64,40,66,62,86,72,56,67,65,54,70,72,68,58,81,73,76,50,93,85,62,75,71,134

Secondary structure (DSSP, 8-state):
----------GGG-STT-EEEEEES-GGG--S-TT--S---EEEEEE---SSTHHHHHHGGG--TT----

Nearest PDB structures (foldseek):
  5x1k-assembly2_B  TM=9.510E-01  e=3.991E-03  Sphingobium sp. SYK-6
  5tl4-assembly2_B  TM=9.989E-01  e=5.894E-03  Sphingomonas paucimobilis
  8cjz-assembly1_g  TM=4.458E-01  e=6.164E+00  Ribes
  2xzw-assembly2_F  TM=2.537E-01  e=3.016E+00  Synechococcus elongatus PCC 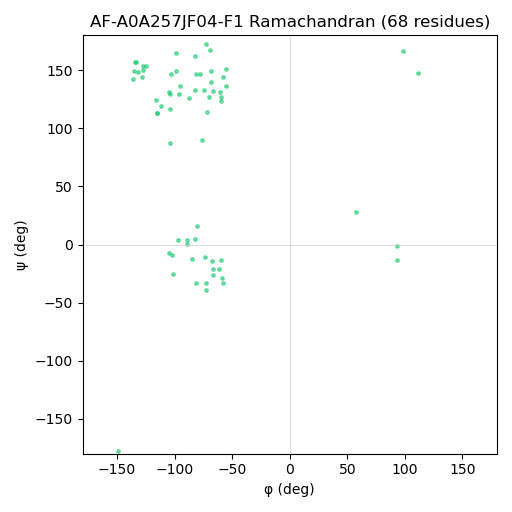7942 = FACHB-805

Mean predicted aligned error: 8.47 Å

Radius of gyration: 16.35 Å; Cα contacts (8 Å, |Δi|>4): 63; chains: 1; bounding box: 28×26×54 Å

Foldseek 3Di:
DDDDDDDDDDPVQQDFFRKDWDWDADPPQHDPDPPGHGDHIDIDIDTRADPVNVVCVVPVPPDDPVPDDD

Sequence (70 aa):
GRMLTLAMLDAEHAVPGTEVSLVWGEPNGGTKKLTVEPHKQVEISAVVSPVPYADVARTGYANGWRTRQA